Protein AF-A0A946EB90-F1 (afdb_monomer_lite)

Structure (mmCIF, N/CA/C/O backbone):
data_AF-A0A946EB90-F1
#
_entry.id   AF-A0A946EB90-F1
#
loop_
_atom_site.group_PDB
_atom_site.id
_atom_site.type_symbol
_atom_site.label_atom_id
_atom_site.label_alt_id
_atom_site.label_comp_id
_atom_site.label_asym_id
_atom_site.label_entity_id
_atom_site.label_seq_id
_atom_site.pdbx_PDB_ins_code
_atom_site.Cartn_x
_atom_site.Cartn_y
_atom_site.Cartn_z
_atom_site.occupancy
_atom_site.B_iso_or_equiv
_atom_site.auth_seq_id
_atom_site.auth_comp_id
_atom_site.auth_asym_id
_atom_site.auth_atom_id
_atom_site.pdbx_PDB_model_num
ATOM 1 N N . MET A 1 1 ? 41.297 -8.161 -11.182 1.00 46.94 1 MET A N 1
ATOM 2 C CA . MET A 1 1 ? 40.075 -8.633 -10.506 1.00 46.94 1 MET A CA 1
ATOM 3 C C . MET A 1 1 ? 38.910 -8.183 -11.366 1.00 46.94 1 MET A C 1
ATOM 5 O O . MET A 1 1 ? 38.606 -7.004 -11.365 1.00 46.94 1 MET A O 1
ATOM 9 N N . ALA A 1 2 ? 38.390 -9.070 -12.212 1.00 54.59 2 ALA A N 1
ATOM 10 C CA . ALA A 1 2 ? 37.269 -8.798 -13.106 1.00 54.59 2 ALA A CA 1
ATOM 11 C C . ALA A 1 2 ? 36.133 -9.733 -12.686 1.00 54.59 2 ALA A C 1
ATOM 13 O O . ALA A 1 2 ? 36.079 -10.874 -13.132 1.00 54.59 2 ALA A O 1
ATOM 14 N N . LEU A 1 3 ? 35.305 -9.269 -11.750 1.00 60.50 3 LEU A N 1
ATOM 15 C CA . LEU A 1 3 ? 34.059 -9.934 -11.349 1.00 60.50 3 LEU A CA 1
ATOM 16 C C . LEU A 1 3 ? 32.828 -9.032 -11.576 1.00 60.50 3 LEU A C 1
ATOM 18 O O . LEU A 1 3 ? 31.712 -9.461 -11.324 1.00 60.50 3 LEU A O 1
ATOM 22 N N . ASP A 1 4 ? 32.994 -7.827 -12.132 1.00 62.84 4 ASP A N 1
ATOM 23 C CA . ASP A 1 4 ? 31.907 -6.847 -12.321 1.00 62.84 4 ASP A CA 1
ATOM 24 C C . ASP A 1 4 ? 31.069 -7.061 -13.599 1.00 62.84 4 ASP A C 1
ATOM 26 O O . ASP A 1 4 ? 30.409 -6.136 -14.070 1.00 62.84 4 ASP A O 1
ATOM 30 N N . ARG A 1 5 ? 31.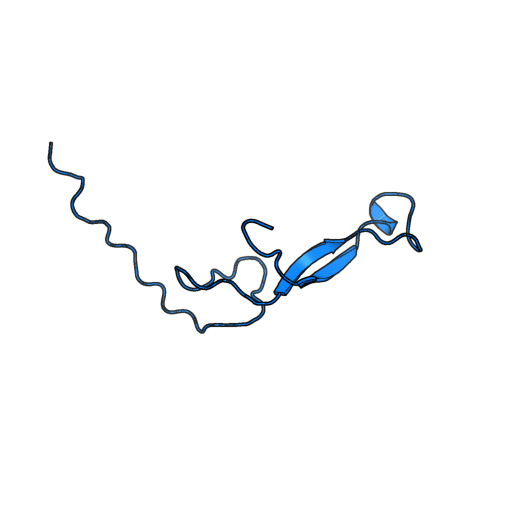143 -8.235 -14.242 1.00 61.34 5 ARG A N 1
ATOM 31 C CA . ARG A 1 5 ? 30.667 -8.411 -15.629 1.00 61.34 5 ARG A CA 1
ATOM 32 C C . ARG A 1 5 ? 29.569 -9.440 -15.857 1.00 61.34 5 ARG A C 1
ATOM 34 O O . ARG A 1 5 ? 29.254 -9.704 -17.010 1.00 61.34 5 ARG A O 1
ATOM 41 N N . GLU A 1 6 ? 28.954 -9.953 -14.800 1.00 61.12 6 GLU A N 1
ATOM 42 C CA . GLU A 1 6 ? 27.730 -10.746 -14.924 1.00 61.12 6 GLU A CA 1
ATOM 43 C C . GLU A 1 6 ? 26.717 -10.332 -13.857 1.00 61.12 6 GLU A C 1
ATOM 45 O O . GLU A 1 6 ? 26.449 -11.050 -12.898 1.00 61.12 6 GLU A O 1
ATOM 50 N N . THR A 1 7 ? 26.081 -9.174 -14.045 1.00 60.53 7 THR A N 1
ATOM 51 C CA . THR A 1 7 ? 24.703 -9.001 -13.577 1.00 60.53 7 THR A CA 1
ATOM 52 C C . THR A 1 7 ? 23.817 -9.871 -14.461 1.00 60.53 7 THR A C 1
ATOM 54 O O . THR A 1 7 ? 23.092 -9.386 -15.325 1.00 60.53 7 THR A O 1
ATOM 57 N N . ASN A 1 8 ? 23.865 -11.188 -14.250 1.00 58.47 8 ASN A N 1
ATOM 58 C CA . ASN A 1 8 ? 22.747 -12.048 -14.607 1.00 58.47 8 ASN A CA 1
ATOM 59 C C . ASN A 1 8 ? 21.616 -11.717 -13.622 1.00 58.47 8 ASN A C 1
ATOM 61 O O . ASN A 1 8 ? 21.340 -12.458 -12.680 1.00 58.47 8 ASN A O 1
ATOM 65 N N . ILE A 1 9 ? 21.044 -10.518 -13.771 1.00 60.47 9 ILE A N 1
ATOM 66 C CA . ILE A 1 9 ? 19.756 -10.183 -13.186 1.00 60.47 9 ILE A CA 1
ATOM 67 C C . ILE A 1 9 ? 18.794 -11.159 -13.839 1.00 60.47 9 ILE A C 1
ATOM 69 O O . ILE A 1 9 ? 18.443 -10.992 -15.003 1.00 60.47 9 ILE A O 1
ATOM 73 N N . ALA A 1 10 ? 18.461 -12.239 -13.133 1.00 58.16 10 ALA A N 1
ATOM 74 C CA . ALA A 1 10 ? 17.436 -13.156 -13.590 1.00 58.16 10 ALA A CA 1
ATOM 75 C C . ALA A 1 10 ? 16.211 -12.296 -13.911 1.00 58.16 10 ALA A C 1
ATOM 77 O O . ALA A 1 10 ? 15.643 -11.675 -13.010 1.00 58.16 10 ALA A O 1
ATOM 78 N N . ALA A 1 11 ? 15.884 -12.177 -15.200 1.00 59.31 11 ALA A N 1
ATOM 79 C CA . ALA A 1 11 ? 14.690 -11.493 -15.649 1.00 59.31 11 ALA A CA 1
ATOM 80 C C . ALA A 1 11 ? 13.522 -12.317 -15.113 1.00 59.31 11 ALA A C 1
ATOM 82 O O . ALA A 1 11 ? 13.147 -13.345 -15.672 1.00 59.31 11 ALA A O 1
ATOM 83 N N . TYR A 1 12 ? 13.044 -11.940 -13.933 1.00 67.50 12 TYR A N 1
ATOM 84 C CA . TYR A 1 12 ? 11.863 -12.529 -13.348 1.00 67.50 12 TYR A CA 1
ATOM 85 C C . TYR A 1 12 ? 10.672 -11.965 -14.119 1.00 67.50 12 TYR A C 1
ATOM 87 O O . TYR A 1 12 ? 10.223 -10.845 -13.875 1.00 67.50 12 TYR A O 1
ATOM 95 N N . GLU A 1 13 ? 10.226 -12.723 -15.119 1.00 68.31 13 GLU A N 1
ATOM 96 C CA . GLU A 1 13 ? 9.024 -12.430 -15.893 1.00 68.31 13 GLU A CA 1
ATOM 97 C C . GLU A 1 13 ? 7.793 -12.788 -15.048 1.00 68.31 13 GLU A C 1
ATOM 99 O O . GLU A 1 13 ? 7.241 -13.885 -15.138 1.00 68.31 13 GLU A O 1
ATOM 104 N N . ALA A 1 14 ? 7.383 -11.865 -14.178 1.00 78.94 14 ALA A N 1
ATOM 105 C CA . ALA A 1 14 ? 6.041 -11.865 -13.604 1.00 78.94 14 ALA A CA 1
ATOM 106 C C . ALA A 1 14 ? 5.085 -11.029 -14.469 1.00 78.94 14 ALA A C 1
ATOM 108 O O . ALA A 1 14 ? 5.519 -10.122 -15.181 1.00 78.94 14 ALA A O 1
ATOM 109 N N . PRO A 1 15 ? 3.773 -11.303 -14.419 1.00 87.38 15 PRO A N 1
ATOM 110 C CA . PRO A 1 15 ? 2.790 -10.411 -15.016 1.00 87.38 15 PRO A CA 1
ATOM 111 C C . PRO A 1 15 ? 2.775 -9.067 -14.278 1.00 87.38 15 PRO A C 1
ATOM 113 O O . PRO A 1 15 ? 2.800 -9.036 -13.049 1.00 87.38 15 PRO A O 1
ATOM 116 N N . GLU A 1 16 ? 2.679 -7.969 -15.027 1.00 92.50 16 GLU A N 1
ATOM 117 C CA . GLU A 1 16 ? 2.434 -6.642 -14.461 1.00 92.50 16 GLU A CA 1
ATOM 118 C C . GLU A 1 16 ? 1.019 -6.588 -13.870 1.00 92.50 16 GLU A C 1
ATOM 120 O O . GLU A 1 16 ? 0.019 -6.716 -14.581 1.00 92.50 16 GLU A O 1
ATOM 125 N N . LYS A 1 17 ? 0.939 -6.440 -12.547 1.00 94.69 17 LYS A N 1
ATOM 126 C CA . LYS A 1 17 ? -0.304 -6.281 -11.786 1.00 94.69 17 LYS A CA 1
ATOM 127 C C . LYS A 1 17 ? -0.363 -4.920 -11.103 1.00 94.69 17 LYS A C 1
ATOM 129 O O . LYS A 1 17 ? 0.668 -4.314 -10.806 1.00 94.69 17 LYS A O 1
ATOM 134 N N . ASP A 1 18 ? -1.579 -4.508 -10.766 1.00 96.19 18 ASP A N 1
ATOM 135 C CA . ASP A 1 18 ? -1.834 -3.296 -9.983 1.00 96.19 18 ASP A CA 1
ATOM 136 C C . ASP A 1 18 ? -1.701 -3.511 -8.469 1.00 96.19 18 ASP A C 1
ATOM 138 O O . ASP A 1 18 ? -1.544 -2.540 -7.734 1.00 96.19 18 ASP A O 1
ATOM 142 N N . LEU A 1 19 ? -1.732 -4.767 -8.010 1.00 96.25 19 LEU A N 1
ATOM 143 C CA . LEU A 1 19 ? -1.557 -5.177 -6.617 1.00 96.25 19 LEU A CA 1
ATOM 144 C C . LEU A 1 19 ? -0.863 -6.545 -6.575 1.00 96.25 19 LEU A C 1
ATOM 146 O O . LEU A 1 19 ? -1.187 -7.434 -7.366 1.00 96.25 19 LEU A O 1
ATOM 150 N N . TYR A 1 20 ? 0.071 -6.706 -5.643 1.00 96.12 20 TYR A N 1
ATOM 151 C CA . TYR A 1 20 ? 0.812 -7.946 -5.409 1.00 96.12 20 TYR A CA 1
ATOM 152 C C . TYR A 1 20 ? 0.574 -8.425 -3.979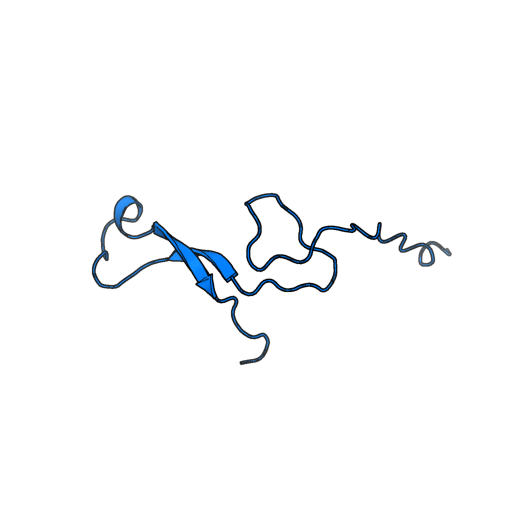 1.00 96.12 20 TYR A C 1
ATOM 154 O O . TYR A 1 20 ? 0.474 -7.612 -3.055 1.00 96.12 20 TYR A O 1
ATOM 162 N N . GLU A 1 21 ? 0.496 -9.741 -3.797 1.00 96.12 21 GLU A N 1
ATOM 163 C CA . GLU A 1 21 ? 0.364 -10.341 -2.469 1.00 96.12 21 GLU A CA 1
ATOM 164 C C . GLU A 1 21 ? 1.673 -10.269 -1.672 1.00 96.12 21 GLU A C 1
ATOM 166 O O . GLU A 1 21 ? 2.768 -10.124 -2.219 1.00 96.12 21 GLU A O 1
ATOM 171 N N . VAL A 1 22 ? 1.581 -10.393 -0.345 1.00 92.69 22 VAL A N 1
ATOM 172 C CA . VAL A 1 22 ? 2.774 -10.402 0.513 1.00 92.69 22 VAL A CA 1
ATOM 173 C C . VAL A 1 22 ? 3.668 -11.592 0.149 1.00 92.69 22 VAL A C 1
ATOM 175 O O . VAL A 1 22 ? 3.261 -12.747 0.248 1.00 92.69 22 VAL A O 1
ATOM 178 N N . GLY A 1 23 ? 4.908 -11.299 -0.245 1.00 92.50 23 GLY A N 1
ATOM 179 C CA . GLY A 1 23 ? 5.871 -12.299 -0.717 1.00 92.50 23 GLY A CA 1
ATOM 180 C C . GLY A 1 23 ? 5.836 -12.542 -2.229 1.00 92.50 23 GLY A C 1
ATOM 181 O O . GLY A 1 23 ? 6.696 -13.257 -2.738 1.00 92.50 23 GLY A O 1
ATOM 182 N N . GLU A 1 24 ? 4.900 -11.927 -2.954 1.00 93.00 24 GLU A N 1
ATOM 183 C CA . GLU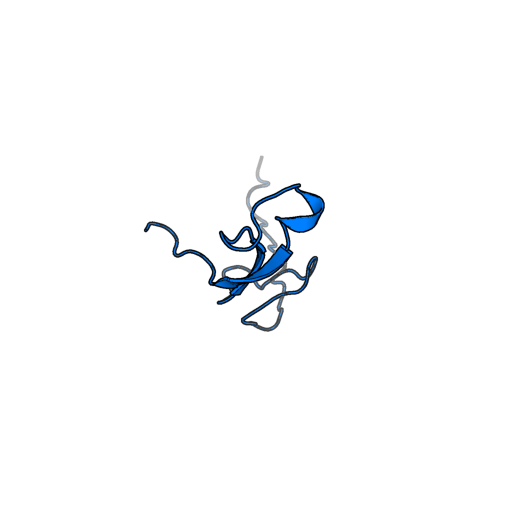 A 1 24 ? 4.918 -11.877 -4.411 1.00 93.00 24 GLU A CA 1
ATOM 184 C C . GLU A 1 24 ? 5.831 -10.734 -4.878 1.00 93.00 24 GLU A C 1
ATOM 186 O O . GLU A 1 24 ? 5.671 -9.578 -4.486 1.00 93.00 24 GLU A O 1
ATOM 191 N N . MET A 1 25 ? 6.825 -11.062 -5.701 1.00 90.31 25 MET A N 1
ATOM 192 C CA . MET A 1 25 ? 7.781 -10.086 -6.217 1.00 90.31 25 MET A CA 1
ATOM 193 C C . MET A 1 25 ? 7.243 -9.484 -7.523 1.00 90.31 25 MET A C 1
ATOM 195 O O . MET A 1 25 ? 6.828 -10.246 -8.389 1.00 90.31 25 MET A O 1
ATOM 199 N N . PRO A 1 26 ? 7.233 -8.155 -7.709 1.00 91.44 26 PRO A N 1
ATOM 200 C CA . PRO A 1 26 ? 6.898 -7.563 -9.000 1.00 91.44 26 PRO A CA 1
ATOM 201 C C . PRO A 1 26 ? 8.051 -7.713 -10.011 1.00 91.44 26 PRO A C 1
ATOM 203 O O . PRO A 1 26 ? 9.206 -7.905 -9.608 1.00 91.44 26 PRO A O 1
ATOM 206 N N . PRO A 1 27 ? 7.775 -7.589 -11.324 1.00 92.00 27 PRO A N 1
ATOM 207 C CA . PRO A 1 27 ? 8.808 -7.484 -12.349 1.00 92.00 27 PRO A CA 1
ATOM 208 C C . PRO A 1 27 ? 9.765 -6.328 -12.065 1.00 92.00 27 PRO A C 1
ATOM 210 O O . PRO A 1 27 ? 9.374 -5.275 -11.554 1.00 92.00 27 PRO A O 1
ATOM 213 N N . LEU A 1 28 ? 11.033 -6.504 -12.431 1.00 88.88 28 LEU A N 1
ATOM 214 C CA . LEU A 1 28 ? 12.041 -5.469 -12.230 1.00 88.88 28 LEU A CA 1
ATOM 215 C C . LEU A 1 28 ? 11.667 -4.195 -13.007 1.00 88.88 28 LEU A C 1
ATOM 217 O O . LEU A 1 28 ? 11.540 -4.223 -14.227 1.00 88.88 28 LEU A O 1
ATOM 221 N N . GLY A 1 29 ? 11.547 -3.073 -12.295 1.00 88.75 29 GLY A N 1
ATOM 222 C CA . GLY A 1 29 ? 11.206 -1.769 -12.876 1.00 88.75 29 GLY A CA 1
ATOM 223 C C . GLY A 1 29 ? 9.707 -1.462 -12.938 1.00 88.75 29 GLY A C 1
ATOM 224 O O . GLY A 1 29 ? 9.355 -0.319 -13.220 1.00 88.75 29 GLY A O 1
ATOM 225 N N . HIS A 1 30 ? 8.836 -2.426 -12.624 1.00 91.75 30 HIS A N 1
ATOM 226 C CA . HIS A 1 30 ? 7.396 -2.200 -12.508 1.00 91.75 30 HIS A CA 1
ATOM 227 C C . HIS A 1 30 ? 7.033 -1.681 -11.114 1.00 91.75 30 HIS A C 1
ATOM 229 O O . HIS A 1 30 ? 7.443 -2.253 -10.103 1.00 91.75 30 HIS A O 1
ATOM 235 N N . VAL A 1 31 ? 6.230 -0.618 -11.058 1.00 93.69 31 VAL A N 1
ATOM 236 C CA . VAL A 1 31 ? 5.659 -0.084 -9.815 1.00 93.69 31 VAL A CA 1
ATOM 237 C C . VAL A 1 31 ? 4.140 -0.272 -9.886 1.00 93.69 31 VAL A C 1
ATOM 239 O O . VAL A 1 31 ? 3.526 0.270 -10.806 1.00 93.69 31 VAL A O 1
ATOM 242 N N . PRO A 1 32 ? 3.521 -1.034 -8.964 1.00 95.38 32 PRO A N 1
ATOM 243 C CA . PRO A 1 32 ? 2.076 -1.242 -8.977 1.00 95.38 32 PRO A CA 1
ATOM 244 C C . PRO A 1 32 ? 1.306 0.059 -8.706 1.00 95.38 32 PRO A C 1
ATOM 246 O O . PRO A 1 32 ? 1.845 1.019 -8.157 1.00 95.38 32 PRO A O 1
ATOM 249 N N . ALA A 1 33 ? 0.020 0.090 -9.058 1.00 96.94 33 ALA A N 1
ATOM 250 C CA . ALA A 1 33 ? -0.845 1.217 -8.713 1.00 96.94 33 ALA A CA 1
ATOM 251 C C . ALA A 1 33 ? -1.153 1.263 -7.204 1.00 96.94 33 ALA A C 1
ATOM 253 O O . ALA A 1 33 ? -1.250 2.347 -6.623 1.00 96.94 33 ALA A O 1
ATOM 254 N N . GLN A 1 34 ? -1.287 0.094 -6.565 1.00 97.88 34 GLN A N 1
ATOM 255 C CA . GLN A 1 34 ? -1.717 -0.049 -5.176 1.00 97.88 34 GLN A CA 1
ATOM 256 C C . GLN A 1 34 ? -0.834 -1.018 -4.374 1.00 97.88 34 GLN A C 1
ATOM 258 O O . GLN A 1 34 ? -0.149 -1.883 -4.921 1.00 97.88 34 GLN A O 1
ATOM 263 N N . MET A 1 35 ? -0.862 -0.888 -3.047 1.00 97.62 35 MET A N 1
ATOM 264 C CA . MET A 1 35 ? -0.143 -1.754 -2.109 1.00 97.62 35 MET A CA 1
ATOM 265 C C . MET A 1 35 ? -0.956 -2.022 -0.841 1.00 97.62 35 MET A C 1
ATOM 267 O O . MET A 1 35 ? -1.799 -1.216 -0.446 1.00 97.62 35 MET A O 1
ATOM 271 N N . TYR A 1 36 ? -0.653 -3.126 -0.159 1.00 98.00 36 TYR A N 1
ATOM 272 C CA . TYR A 1 36 ? -1.140 -3.370 1.196 1.00 98.00 36 TYR A CA 1
ATOM 273 C C . TYR A 1 36 ? -0.362 -2.527 2.212 1.00 98.00 36 TYR A C 1
ATOM 275 O O . TYR A 1 36 ? 0.870 -2.513 2.209 1.00 98.00 36 TYR A O 1
ATOM 283 N N . ALA A 1 37 ? -1.076 -1.862 3.117 1.00 97.50 37 ALA A N 1
ATOM 284 C CA . ALA A 1 37 ? -0.485 -1.071 4.187 1.00 97.50 37 ALA A CA 1
ATOM 285 C C . ALA A 1 37 ? -1.292 -1.182 5.483 1.00 97.50 37 ALA A C 1
ATOM 287 O O . ALA A 1 37 ? -2.510 -1.338 5.469 1.00 97.50 37 ALA A O 1
ATOM 288 N N . TRP A 1 38 ? -0.608 -1.039 6.617 1.00 97.88 38 TRP A N 1
ATOM 289 C CA . TRP A 1 38 ? -1.262 -0.808 7.901 1.00 97.88 38 TRP A CA 1
ATOM 290 C C . TRP A 1 38 ? -1.605 0.677 8.031 1.00 97.88 38 TRP A C 1
ATOM 292 O O . TRP A 1 38 ? -0.723 1.508 8.249 1.00 97.88 38 TRP A O 1
ATOM 302 N N . ALA A 1 39 ? -2.884 1.013 7.874 1.00 97.19 39 ALA A N 1
ATOM 303 C CA . ALA A 1 39 ? -3.379 2.382 7.878 1.00 97.19 39 ALA A CA 1
ATOM 304 C C . ALA A 1 39 ? -4.078 2.735 9.199 1.00 97.19 39 ALA A C 1
ATOM 306 O O . ALA A 1 39 ? -4.768 1.911 9.806 1.00 97.19 39 ALA A O 1
ATOM 307 N N . ILE A 1 40 ? -3.928 3.998 9.611 1.00 97.31 40 ILE A N 1
ATOM 308 C CA . ILE A 1 40 ? -4.650 4.603 10.733 1.00 97.31 40 ILE A CA 1
ATOM 309 C C . ILE A 1 40 ? -5.612 5.656 10.180 1.00 97.31 40 ILE A C 1
ATOM 311 O O . ILE A 1 40 ? -5.238 6.491 9.352 1.00 97.31 40 ILE A O 1
ATOM 315 N N . ARG A 1 41 ? -6.852 5.642 10.673 1.00 97.19 41 ARG A N 1
ATOM 316 C CA . ARG A 1 41 ? -7.899 6.613 10.334 1.00 97.19 41 ARG A CA 1
ATOM 317 C C . ARG A 1 41 ? -8.443 7.262 11.607 1.00 97.19 41 ARG A C 1
ATOM 319 O O . ARG A 1 41 ? -8.451 6.638 12.669 1.00 97.19 41 ARG A O 1
ATOM 326 N N . ARG A 1 42 ? -8.913 8.510 11.507 1.00 97.19 42 ARG A N 1
ATOM 327 C CA . ARG A 1 42 ? -9.323 9.321 12.674 1.00 97.19 42 ARG A CA 1
ATOM 328 C C . ARG A 1 42 ? -10.449 8.673 13.474 1.00 97.19 42 ARG A C 1
ATOM 330 O O . ARG A 1 42 ? -10.445 8.739 14.697 1.00 97.19 42 ARG A O 1
ATOM 337 N N . GLU A 1 43 ? -11.393 8.043 12.789 1.00 95.88 43 GLU A N 1
ATOM 338 C CA . GLU A 1 43 ? -12.558 7.387 13.378 1.00 95.88 43 GLU A CA 1
ATOM 339 C C . GLU A 1 43 ? -12.225 6.112 14.165 1.00 95.88 43 GLU A C 1
ATOM 341 O O . GLU A 1 43 ? -13.079 5.612 14.891 1.00 95.88 43 GLU A O 1
ATOM 346 N N . ARG A 1 44 ? -10.987 5.608 14.062 1.00 95.50 44 ARG A N 1
ATOM 347 C CA . ARG A 1 44 ? -10.515 4.400 14.757 1.00 95.50 44 ARG A CA 1
ATOM 348 C C . ARG A 1 44 ? -9.293 4.653 15.637 1.00 95.50 44 ARG A C 1
ATOM 350 O O . ARG A 1 44 ? -8.572 3.722 15.963 1.00 95.50 44 ARG A O 1
ATOM 357 N N . HIS A 1 45 ? -9.010 5.903 15.996 1.00 96.00 45 HIS A N 1
ATOM 358 C CA . HIS A 1 4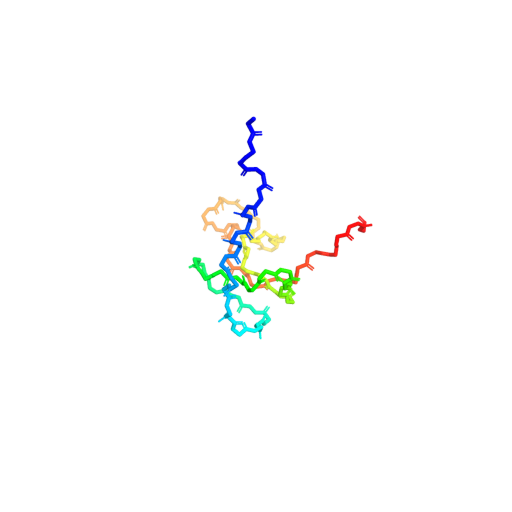5 ? -7.911 6.189 16.918 1.00 96.00 45 HIS A CA 1
ATOM 359 C C . HIS A 1 45 ? -8.133 5.497 18.270 1.00 96.00 45 HIS A C 1
ATOM 361 O O . HIS A 1 45 ? -9.219 5.575 18.841 1.00 96.00 45 HIS A O 1
ATOM 367 N N . GLY A 1 46 ? -7.087 4.862 18.793 1.00 95.62 46 GLY A N 1
ATOM 368 C CA . GLY A 1 46 ? -7.153 4.082 20.021 1.00 95.62 46 GLY A CA 1
ATOM 369 C C . GLY A 1 46 ? -5.924 3.197 20.188 1.00 95.62 46 GLY A C 1
ATOM 370 O O . GLY A 1 46 ? -4.842 3.528 19.700 1.00 95.62 46 GLY A O 1
ATOM 371 N N . GLU A 1 47 ? -6.113 2.074 20.873 1.00 97.31 47 GLU A N 1
ATOM 372 C CA . GLU A 1 47 ? -5.066 1.079 21.099 1.00 97.31 47 GLU A CA 1
ATOM 373 C C . GLU A 1 47 ? -4.587 0.447 19.775 1.00 97.31 47 GLU A C 1
ATOM 375 O O . GLU A 1 47 ? -5.381 0.327 18.833 1.00 97.31 47 GLU A O 1
ATOM 380 N N . PRO A 1 48 ? -3.307 0.038 19.659 1.00 96.25 48 PRO A N 1
ATOM 381 C CA . PRO A 1 48 ? -2.725 -0.416 18.391 1.00 96.25 48 PRO A CA 1
ATOM 382 C C . PRO A 1 48 ? -3.458 -1.582 17.712 1.00 96.25 48 PRO A C 1
ATOM 384 O O . PRO A 1 48 ? -3.513 -1.638 16.487 1.00 96.25 48 PRO A O 1
ATOM 387 N N . ASP A 1 49 ? -4.035 -2.490 18.494 1.00 95.25 49 ASP A N 1
ATOM 388 C CA . ASP A 1 49 ? -4.822 -3.636 18.027 1.00 95.25 49 ASP A CA 1
ATOM 389 C C . ASP A 1 49 ? -6.131 -3.238 17.326 1.00 95.25 49 ASP A C 1
ATOM 391 O O . ASP A 1 49 ? -6.643 -3.989 16.498 1.00 95.25 49 ASP A O 1
ATOM 395 N N . THR A 1 50 ? -6.660 -2.052 17.634 1.00 94.56 50 THR A N 1
ATOM 396 C CA . THR A 1 50 ? -7.891 -1.514 17.036 1.00 94.56 50 THR A CA 1
ATOM 397 C C . THR A 1 50 ? -7.621 -0.424 15.999 1.00 94.56 50 THR A C 1
ATOM 399 O O . THR A 1 50 ? -8.352 -0.315 15.009 1.00 94.56 50 THR A O 1
ATOM 402 N N . ALA A 1 51 ? -6.567 0.370 16.208 1.00 97.25 51 ALA A N 1
ATOM 403 C CA . ALA A 1 51 ? -6.243 1.529 15.387 1.00 97.25 51 ALA A CA 1
ATOM 404 C C . ALA A 1 51 ? -5.599 1.167 14.046 1.00 97.25 51 ALA A C 1
ATOM 406 O O . ALA A 1 51 ? -5.914 1.794 13.030 1.00 97.25 51 ALA A O 1
ATOM 407 N N . PHE A 1 52 ? -4.717 0.164 14.026 1.00 97.69 52 PHE A N 1
ATOM 408 C CA . PHE A 1 52 ? -4.081 -0.299 12.798 1.00 97.69 52 PHE A CA 1
ATOM 409 C C . PHE A 1 52 ? -4.984 -1.303 12.081 1.00 97.69 52 PHE A C 1
ATOM 411 O O . PHE A 1 52 ? -5.376 -2.317 12.653 1.00 97.69 52 PHE A O 1
ATOM 418 N N . GLN A 1 53 ? -5.288 -1.046 10.807 1.00 97.00 53 GLN A N 1
ATOM 419 C CA . GLN A 1 53 ? -5.974 -2.008 9.936 1.00 97.00 53 GLN A CA 1
ATOM 420 C C . GLN A 1 53 ? -5.250 -2.156 8.598 1.00 97.00 53 GLN A C 1
ATOM 422 O O . GLN A 1 53 ? -4.654 -1.197 8.110 1.00 97.00 53 GLN A O 1
ATOM 427 N N . VAL A 1 54 ? -5.289 -3.361 8.021 1.00 97.12 54 VAL A N 1
ATOM 428 C CA . VAL A 1 54 ? -4.742 -3.619 6.684 1.00 97.12 54 VAL A CA 1
ATOM 429 C C . VAL A 1 54 ? -5.699 -3.044 5.648 1.00 97.12 54 VAL A C 1
ATOM 431 O O . VAL A 1 54 ? -6.862 -3.435 5.583 1.00 97.12 54 VAL A O 1
ATOM 434 N N . GLU A 1 55 ? -5.198 -2.128 4.832 1.00 97.62 55 GLU A N 1
ATOM 435 C CA . GLU A 1 55 ? -5.931 -1.501 3.739 1.00 97.62 55 GLU A CA 1
ATOM 436 C C . GLU A 1 55 ? -5.111 -1.590 2.446 1.00 97.62 55 GLU A C 1
ATOM 438 O O . GLU A 1 55 ? -3.879 -1.654 2.477 1.00 97.62 55 GLU A O 1
ATOM 443 N N . VAL A 1 56 ? -5.800 -1.575 1.305 1.00 98.00 56 VAL A N 1
ATOM 444 C CA . VAL A 1 56 ? -5.177 -1.361 -0.005 1.00 98.00 56 VAL A CA 1
ATOM 445 C C . VAL A 1 56 ? -5.164 0.142 -0.265 1.00 98.00 56 VAL A C 1
ATOM 447 O O . VAL A 1 56 ? -6.214 0.786 -0.236 1.00 98.00 56 VAL A O 1
ATOM 450 N N . VAL A 1 57 ? -3.976 0.704 -0.471 1.00 97.81 57 VAL A N 1
ATOM 451 C CA . VAL A 1 57 ? -3.759 2.142 -0.676 1.00 97.81 57 VAL A CA 1
ATOM 452 C C . VAL A 1 57 ? -2.967 2.390 -1.950 1.00 97.81 57 VAL A C 1
ATOM 454 O O . VAL A 1 57 ? -2.215 1.523 -2.394 1.00 97.81 57 VAL A O 1
ATOM 457 N N . ASP A 1 58 ? -3.106 3.583 -2.518 1.00 97.88 58 ASP A N 1
ATOM 458 C CA . ASP A 1 58 ? -2.342 3.977 -3.701 1.00 97.88 58 ASP A CA 1
A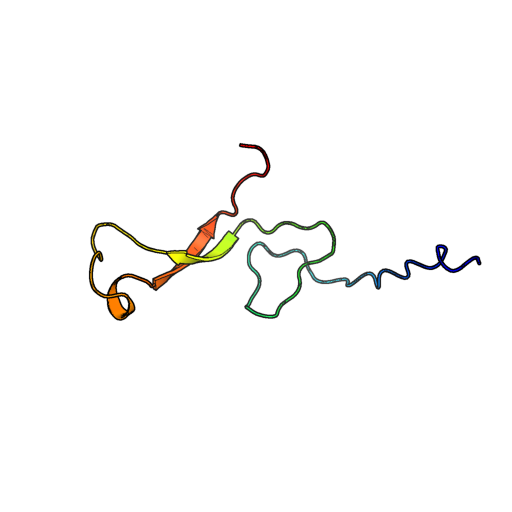TOM 459 C C . ASP A 1 58 ? -0.857 4.149 -3.362 1.00 97.88 58 ASP A C 1
ATOM 461 O O . ASP A 1 58 ? -0.496 4.646 -2.286 1.00 97.88 58 ASP A O 1
ATOM 465 N N . ILE A 1 59 ? 0.016 3.748 -4.288 1.00 96.62 59 ILE A N 1
ATOM 466 C CA . ILE A 1 59 ? 1.460 3.897 -4.105 1.00 96.62 59 ILE A CA 1
ATOM 467 C C . ILE A 1 59 ? 1.847 5.382 -4.219 1.00 96.62 59 ILE A C 1
ATOM 469 O O . ILE A 1 59 ? 1.468 6.048 -5.189 1.00 96.62 59 ILE A O 1
ATOM 473 N N . PRO A 1 60 ? 2.616 5.931 -3.255 1.00 95.25 60 PRO A N 1
ATOM 474 C CA . PRO A 1 60 ? 3.082 7.309 -3.325 1.00 95.25 60 PRO A CA 1
ATOM 475 C C . PRO A 1 60 ? 3.938 7.576 -4.567 1.00 95.25 60 PRO A C 1
ATOM 477 O O . PRO A 1 60 ? 4.787 6.770 -4.946 1.00 95.25 60 PRO A O 1
ATOM 480 N N . GLN A 1 61 ? 3.766 8.758 -5.157 1.00 93.50 61 GLN A N 1
ATOM 481 C CA . GLN A 1 61 ? 4.609 9.216 -6.258 1.00 93.50 61 GLN A CA 1
ATOM 482 C C . GLN A 1 61 ? 6.015 9.544 -5.743 1.00 93.50 61 GLN A C 1
ATOM 484 O O . GLN A 1 61 ? 6.180 10.260 -4.753 1.00 93.50 61 GLN A O 1
ATOM 489 N N . VAL A 1 62 ? 7.041 9.033 -6.421 1.00 88.94 62 VAL A N 1
ATOM 490 C CA . VAL A 1 62 ? 8.437 9.301 -6.062 1.00 88.94 62 VAL A CA 1
ATOM 491 C C . VAL A 1 62 ? 8.794 10.741 -6.440 1.00 88.94 62 VAL A C 1
ATOM 493 O O . VAL A 1 62 ? 8.682 11.122 -7.602 1.00 88.94 62 VAL A O 1
ATOM 496 N N . GLY A 1 63 ? 9.269 11.529 -5.471 1.00 87.31 63 GLY A N 1
ATOM 497 C CA . GLY A 1 63 ? 9.751 12.900 -5.696 1.00 87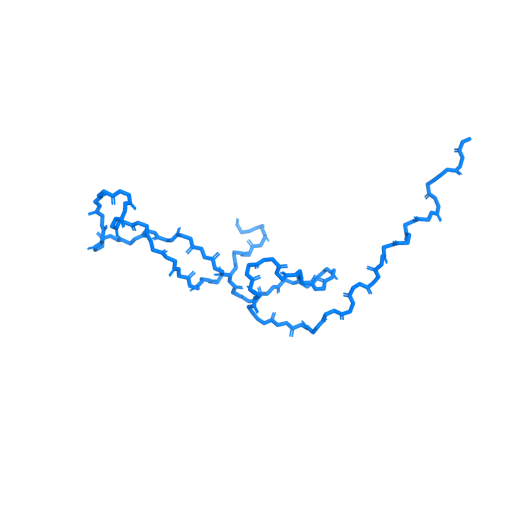.31 63 GLY A CA 1
ATOM 498 C C . GLY A 1 63 ? 8.698 14.007 -5.577 1.00 87.31 63 GLY A C 1
ATOM 499 O O . GLY A 1 63 ? 8.974 15.128 -6.001 1.00 87.31 63 GLY A O 1
ATOM 500 N N . ALA A 1 64 ? 7.523 13.696 -5.023 1.00 55.72 64 ALA A N 1
ATOM 501 C CA . ALA A 1 64 ? 6.526 14.688 -4.615 1.00 55.72 64 ALA A CA 1
ATOM 502 C C . ALA A 1 64 ? 6.908 15.407 -3.310 1.00 55.72 64 ALA A C 1
ATOM 504 O O . ALA A 1 64 ? 7.581 14.779 -2.457 1.00 55.72 64 ALA A O 1
#

pLDDT: mean 86.99, std 15.0, range [46.94, 98.0]

Sequence (64 aa):
MALDRETNIAAYEAPEKDLYEVGEMPPLGHVPAQMYAWAIRRERHGEPDTAFQVEVVDIPQVGA

Secondary structure (DSSP, 8-state):
---TT------------S---TTPPPPTT---SEEEEEE--GGG-SSHHHH-EEEEEEPPPTT-

Foldseek 3Di:
DPPPPDPPVVQPDDDQELEDDVVGDHGPPHDHQKYWDFDADPVQPDDPVRGTDIDIDGDDDPPD

Radius of gyration: 17.84 Å; chains: 1; bounding box: 53×28×37 Å